Protein AF-J9Y4N3-F1 (afdb_monomer_lite)

Sequence (128 aa):
SGNLFHVAWQGNFEAWVQDPLHVRPIAHAIWDPHFGQPAIEAFTRGGALGPVNIAYSGVYQWWYTIGLRTNEDLYTGALFLLFLSAISLIAGWLHLQPKWKPSVSWFKNAESRLNHHLSGLFGVSSLA

InterPro domains:
  IPR001280 Photosystem I PsaA/PsaB [PF00223] (1-128)
  IPR036408 Photosystem I PsaA/PsaB superfamily [G3DSA:1.20.1130.10] (1-128)
  IPR036408 Photosystem I PsaA/PsaB superfamily [SSF81558] (1-128)

Radius of gyration: 21.14 Å; chains: 1; bounding box: 47×23×62 Å

Secondary structure (DSSP, 8-state):
-HHHHHHHHHS-HHHHHH-TTTSPPEEEE---TT--HHHHHHH--TT-SS-EEEP-SSHHHHHHHTT--SHHHHHHHHHHHHHHHHHHHHHHHHTTSTTTPPPHHHHH-HHHHHHIIIIIIIIIHHH-

Structure (mmCIF, N/CA/C/O backbone):
data_AF-J9Y4N3-F1
#
_entry.id   AF-J9Y4N3-F1
#
loop_
_atom_site.group_PDB
_atom_site.id
_atom_site.type_symbol
_atom_site.label_atom_id
_atom_site.label_alt_id
_atom_site.label_comp_id
_atom_site.label_asym_id
_atom_site.label_entity_id
_atom_site.label_seq_id
_atom_site.pdbx_PDB_ins_code
_atom_site.Cartn_x
_atom_site.Cartn_y
_atom_site.Cartn_z
_atom_site.occupancy
_atom_site.B_iso_or_equiv
_atom_site.auth_seq_id
_atom_site.auth_comp_id
_atom_site.auth_asym_id
_atom_site.auth_atom_id
_atom_site.pdbx_PDB_model_num
ATOM 1 N N . SER A 1 1 ? 2.562 -1.766 0.541 1.00 96.44 1 SER A N 1
ATOM 2 C CA . SER A 1 1 ? 2.774 -2.828 1.543 1.00 96.44 1 SER A CA 1
ATOM 3 C C . SER A 1 1 ? 2.564 -2.305 2.963 1.00 96.44 1 SER A C 1
ATOM 5 O O . SER A 1 1 ? 1.576 -2.692 3.566 1.00 96.44 1 SER A O 1
ATOM 7 N N . GLY A 1 2 ? 3.368 -1.351 3.459 1.00 98.25 2 GLY A N 1
ATOM 8 C CA . GLY A 1 2 ? 3.263 -0.849 4.845 1.00 98.25 2 GLY A CA 1
ATOM 9 C C . GLY A 1 2 ? 1.872 -0.372 5.292 1.00 98.25 2 GLY A C 1
ATOM 10 O O . GLY A 1 2 ? 1.406 -0.805 6.337 1.00 98.25 2 GLY A O 1
ATOM 11 N N . ASN A 1 3 ? 1.170 0.439 4.487 1.00 98.56 3 ASN A N 1
ATOM 12 C CA . ASN A 1 3 ? -0.188 0.897 4.833 1.00 98.56 3 ASN A CA 1
ATOM 13 C C . ASN A 1 3 ? -1.168 -0.269 5.046 1.00 98.56 3 ASN A C 1
ATOM 15 O O . ASN A 1 3 ? -1.882 -0.286 6.041 1.00 98.56 3 ASN A O 1
ATOM 19 N N . LEU A 1 4 ? -1.183 -1.240 4.124 1.00 98.69 4 LEU A N 1
ATOM 20 C CA . LEU A 1 4 ? -2.023 -2.438 4.236 1.00 98.69 4 LEU A CA 1
ATOM 21 C C . LEU A 1 4 ? -1.655 -3.238 5.489 1.00 98.69 4 LEU A C 1
ATOM 23 O O . LEU A 1 4 ? -2.533 -3.613 6.253 1.00 98.69 4 LEU A O 1
ATOM 27 N N . PHE A 1 5 ? -0.355 -3.445 5.722 1.00 98.69 5 PHE A N 1
ATOM 28 C CA . PHE A 1 5 ? 0.147 -4.208 6.863 1.00 98.69 5 PHE A CA 1
ATOM 29 C C . PHE A 1 5 ? -0.233 -3.576 8.206 1.00 98.69 5 PHE A C 1
ATOM 31 O O . PHE A 1 5 ? -0.761 -4.264 9.072 1.00 98.69 5 PHE A O 1
ATOM 38 N N . HIS A 1 6 ? -0.008 -2.271 8.383 1.00 98.56 6 HIS A N 1
ATOM 39 C CA . HIS A 1 6 ? -0.352 -1.588 9.631 1.00 98.56 6 HIS A CA 1
ATOM 40 C C . HIS A 1 6 ? -1.853 -1.613 9.910 1.00 98.56 6 HIS A C 1
ATOM 42 O O . HIS A 1 6 ? -2.247 -1.833 11.053 1.00 98.56 6 HIS A O 1
ATOM 48 N N . VAL A 1 7 ? -2.688 -1.455 8.881 1.00 98.31 7 VAL A N 1
ATOM 49 C CA . VAL A 1 7 ? -4.141 -1.542 9.049 1.00 98.31 7 VAL A CA 1
ATOM 50 C C . VAL A 1 7 ? -4.587 -2.976 9.348 1.00 98.31 7 VAL A C 1
ATOM 52 O O . VAL A 1 7 ? -5.393 -3.166 10.250 1.00 98.31 7 VAL A O 1
ATOM 55 N N . ALA A 1 8 ? -4.030 -3.982 8.669 1.00 98.31 8 ALA A N 1
ATOM 56 C CA . ALA A 1 8 ? -4.336 -5.389 8.935 1.00 98.31 8 ALA A CA 1
ATOM 57 C C . ALA A 1 8 ? -3.924 -5.829 10.350 1.00 98.31 8 ALA A C 1
ATOM 59 O O . ALA A 1 8 ? -4.596 -6.647 10.969 1.00 98.31 8 ALA A O 1
ATOM 60 N N . TRP A 1 9 ? -2.796 -5.314 10.849 1.00 98.00 9 TRP A N 1
ATOM 61 C CA . TRP A 1 9 ? -2.211 -5.733 12.123 1.00 98.00 9 TRP A CA 1
ATOM 62 C C . TRP A 1 9 ? -2.723 -4.932 13.328 1.00 98.00 9 TRP A C 1
ATOM 64 O O . TRP A 1 9 ? -2.948 -5.500 14.392 1.00 98.00 9 TRP A O 1
ATOM 74 N N . GLN A 1 10 ? -2.865 -3.614 13.182 1.00 97.44 10 GLN A N 1
ATOM 75 C CA . GLN A 1 10 ? -3.145 -2.680 14.283 1.00 97.44 10 GLN A CA 1
ATOM 76 C C . GLN A 1 10 ? -4.387 -1.816 14.037 1.00 97.44 10 GLN A C 1
ATOM 78 O O . GLN A 1 10 ? -4.771 -1.031 14.904 1.00 97.44 10 GLN A O 1
ATOM 83 N N . GLY A 1 11 ? -4.968 -1.894 12.840 1.00 96.81 11 GLY A N 1
ATOM 84 C CA . GLY A 1 11 ? -6.164 -1.156 12.474 1.00 96.81 11 GLY A CA 1
ATOM 85 C C . GLY A 1 11 ? -7.443 -1.828 12.962 1.00 96.81 11 GLY A C 1
ATOM 86 O O . GLY A 1 11 ? -7.437 -2.823 13.682 1.00 96.81 11 GLY A O 1
ATOM 87 N N . ASN A 1 12 ? -8.568 -1.263 12.541 1.00 97.62 12 ASN A N 1
ATOM 88 C CA . ASN A 1 12 ? -9.908 -1.753 12.850 1.00 97.62 12 ASN A CA 1
ATOM 89 C C . ASN A 1 12 ? -10.728 -1.970 11.570 1.00 97.62 12 ASN A C 1
ATOM 91 O O . ASN A 1 12 ? -11.926 -1.701 11.561 1.00 97.62 12 ASN A O 1
ATOM 95 N N . PHE A 1 13 ? -10.089 -2.423 10.483 1.00 98.19 13 PHE A N 1
ATOM 96 C CA . PHE A 1 13 ? -10.710 -2.505 9.155 1.00 98.19 13 PHE A CA 1
ATOM 97 C C . PHE A 1 13 ? -11.997 -3.329 9.144 1.00 98.19 13 PHE A C 1
ATOM 99 O O . PHE A 1 13 ? -13.014 -2.829 8.683 1.00 98.19 13 PHE A O 1
ATOM 106 N N . GLU A 1 14 ? -12.001 -4.528 9.723 1.00 98.12 14 GLU A N 1
ATOM 107 C CA . GLU A 1 14 ? -13.204 -5.373 9.770 1.00 98.12 14 GLU A CA 1
ATOM 108 C C . GLU A 1 14 ? -14.353 -4.725 10.551 1.00 98.12 14 GLU A C 1
ATOM 110 O O . GLU A 1 14 ? -15.495 -4.756 10.100 1.00 98.12 14 GLU A O 1
ATOM 115 N N . ALA A 1 15 ? -14.059 -4.069 11.680 1.00 97.19 15 ALA A N 1
ATOM 116 C CA . ALA A 1 15 ? -15.064 -3.319 12.433 1.00 97.19 15 ALA A CA 1
ATOM 117 C C . ALA A 1 15 ? -15.573 -2.104 11.639 1.00 97.19 15 ALA A C 1
ATOM 119 O O . ALA A 1 15 ? -16.770 -1.830 11.621 1.00 97.19 15 ALA A O 1
ATOM 120 N N . TRP A 1 16 ? -14.677 -1.401 10.941 1.00 97.88 16 TRP A N 1
ATOM 121 C CA . TRP A 1 16 ? -15.027 -0.278 10.076 1.00 97.88 16 TRP A CA 1
ATOM 122 C C . TRP A 1 16 ? -15.897 -0.709 8.892 1.00 97.88 16 TRP A C 1
ATOM 124 O O . TRP A 1 16 ? -16.830 -0.002 8.540 1.00 97.88 16 TRP A O 1
ATOM 134 N N . VAL A 1 17 ? -15.646 -1.883 8.308 1.00 98.25 17 VAL A N 1
ATOM 135 C CA . VAL A 1 17 ? -16.461 -2.448 7.221 1.00 98.25 17 VAL A CA 1
ATOM 136 C C . VAL A 1 17 ? -17.909 -2.686 7.665 1.00 98.25 17 VAL A C 1
ATOM 138 O O . VAL A 1 17 ? -18.815 -2.519 6.851 1.00 98.25 17 VAL A O 1
ATOM 141 N N . GLN A 1 18 ? -18.144 -3.041 8.934 1.00 98.06 18 GLN A N 1
ATOM 142 C CA . GLN A 1 18 ? -19.498 -3.246 9.466 1.00 98.06 18 GLN A CA 1
ATOM 143 C C . GLN A 1 18 ? -20.264 -1.934 9.694 1.00 98.06 18 GLN A C 1
ATOM 145 O O . GLN A 1 18 ? -21.481 -1.907 9.524 1.00 98.06 18 GLN A O 1
ATOM 150 N N . ASP A 1 19 ? -19.577 -0.850 10.066 1.00 97.75 19 ASP A N 1
ATOM 151 C CA . ASP A 1 19 ? -20.195 0.461 10.299 1.00 97.75 19 ASP A CA 1
ATOM 152 C C . ASP A 1 19 ? -19.273 1.620 9.861 1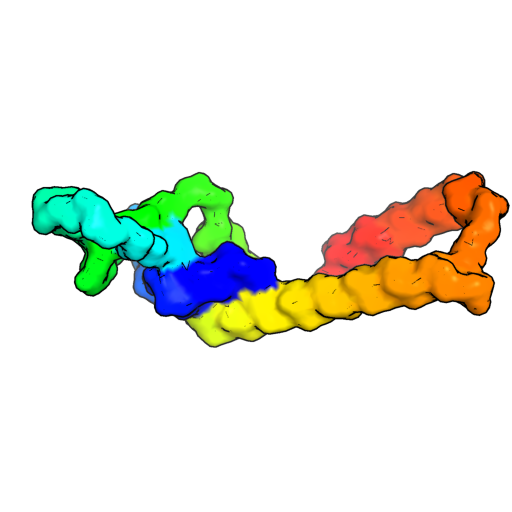.00 97.75 19 ASP A C 1
ATOM 154 O O . ASP A 1 19 ? -18.676 2.321 10.691 1.00 97.75 19 ASP A O 1
ATOM 158 N N . PRO A 1 20 ? -19.146 1.851 8.539 1.00 97.25 20 PRO A N 1
ATOM 159 C CA . PRO A 1 20 ? -18.169 2.788 7.984 1.00 97.25 20 PRO A CA 1
ATOM 160 C C . PRO A 1 20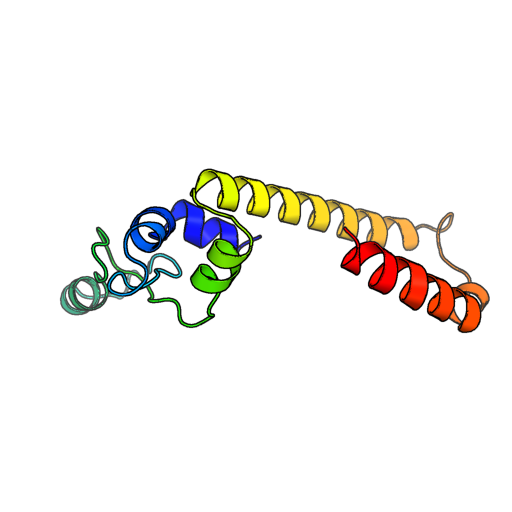 ? -18.511 4.261 8.239 1.00 97.25 20 PRO A C 1
ATOM 162 O O . PRO A 1 20 ? -17.677 5.135 7.986 1.00 97.25 20 PRO A O 1
ATOM 165 N N . LEU A 1 21 ? -19.729 4.552 8.711 1.00 97.62 21 LEU A N 1
ATOM 166 C CA . LEU A 1 21 ? -20.198 5.911 8.984 1.00 97.62 21 LEU A CA 1
ATOM 167 C C . LEU A 1 21 ? -19.857 6.380 10.402 1.00 97.62 21 LEU A C 1
ATOM 169 O O . LEU A 1 21 ? -19.642 7.577 10.599 1.00 97.62 21 LEU A O 1
ATOM 173 N N . HIS A 1 22 ? -19.779 5.469 11.375 1.00 96.25 22 HIS A N 1
ATOM 174 C CA . HIS A 1 22 ? -19.549 5.837 12.777 1.00 96.25 22 HIS A CA 1
ATOM 175 C C . HIS A 1 22 ? -18.209 5.340 13.324 1.00 96.25 22 HIS A C 1
ATOM 177 O O . HIS A 1 22 ? -17.622 5.992 14.196 1.00 96.25 22 HIS A O 1
ATOM 183 N N . VAL A 1 23 ? -17.676 4.229 12.806 1.00 96.69 23 VAL A N 1
ATOM 184 C CA . VAL A 1 23 ? -16.349 3.748 13.198 1.00 96.69 23 VAL A CA 1
ATOM 185 C C . VAL A 1 23 ? -15.290 4.636 12.556 1.00 96.69 23 VAL A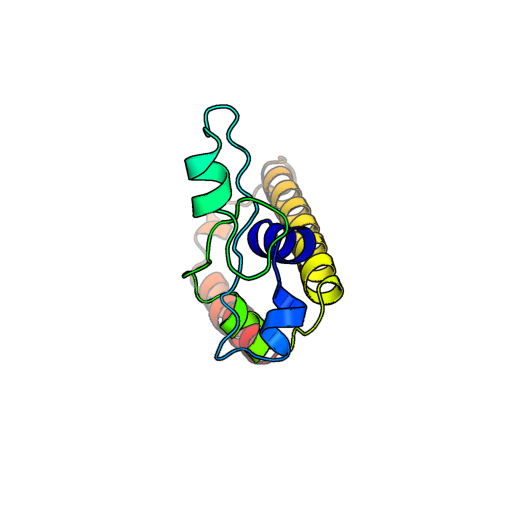 C 1
ATOM 187 O O . VAL A 1 23 ? -15.265 4.855 11.346 1.00 96.69 23 VAL A O 1
ATOM 190 N N . ARG A 1 24 ? -14.373 5.164 13.371 1.00 96.06 24 ARG A N 1
ATOM 191 C CA . ARG A 1 24 ? -13.241 5.948 12.863 1.00 96.06 24 ARG A CA 1
ATOM 192 C C . ARG A 1 24 ? -12.104 5.007 12.451 1.00 96.06 24 ARG A C 1
ATOM 194 O O . ARG A 1 24 ? -11.717 4.173 13.271 1.00 96.06 24 ARG A O 1
ATOM 201 N N . PRO A 1 25 ? -11.551 5.143 11.235 1.00 97.31 25 PRO A N 1
ATOM 202 C CA . PRO A 1 25 ? -10.505 4.251 10.749 1.00 97.31 25 PRO A CA 1
ATOM 203 C C . PRO A 1 25 ? -9.191 4.484 11.502 1.00 97.31 25 PRO A C 1
ATOM 205 O O . PRO A 1 25 ? -8.765 5.627 11.682 1.00 97.31 25 PRO A O 1
ATOM 208 N N . ILE A 1 26 ? -8.531 3.409 11.923 1.00 98.00 26 ILE A N 1
ATOM 209 C CA . ILE A 1 26 ? -7.234 3.460 12.612 1.00 98.00 26 ILE A CA 1
ATOM 210 C C . ILE A 1 26 ? -6.088 3.313 11.603 1.00 98.00 26 ILE A C 1
ATOM 212 O O . ILE A 1 26 ? -6.083 2.406 10.774 1.00 98.00 26 ILE A O 1
ATOM 216 N N . ALA A 1 27 ? -5.092 4.195 11.676 1.00 97.50 27 ALA A N 1
ATOM 217 C CA . ALA A 1 27 ? -3.898 4.129 10.838 1.00 97.50 27 ALA A CA 1
ATOM 218 C C . ALA A 1 27 ? -2.913 3.062 11.342 1.00 97.50 27 ALA A C 1
ATOM 220 O O . ALA A 1 27 ? -2.603 2.115 10.627 1.00 97.50 27 ALA A O 1
ATOM 221 N N . HIS A 1 28 ? -2.413 3.242 12.565 1.00 97.62 28 HIS A N 1
ATOM 222 C CA . HIS A 1 28 ? -1.480 2.349 13.251 1.00 97.62 28 HIS A CA 1
ATOM 223 C C . HIS A 1 28 ? -1.444 2.690 14.749 1.00 97.62 28 HIS A C 1
ATOM 225 O O . HIS A 1 28 ? -1.925 3.753 15.168 1.00 97.62 28 HIS A O 1
ATOM 231 N N . ALA A 1 29 ? -0.845 1.808 15.549 1.00 97.38 29 ALA A N 1
ATOM 232 C CA . ALA A 1 29 ? -0.621 2.055 16.969 1.00 97.38 29 ALA A CA 1
ATOM 233 C C . ALA A 1 29 ? 0.455 3.129 17.192 1.00 97.38 29 ALA A C 1
ATOM 235 O O . ALA A 1 29 ? 1.388 3.274 16.395 1.00 97.38 29 ALA A O 1
ATOM 236 N N . ILE A 1 30 ? 0.334 3.871 18.288 1.00 97.69 30 ILE A N 1
ATOM 237 C CA . ILE A 1 30 ? 1.363 4.790 18.772 1.00 97.69 30 ILE A CA 1
ATOM 238 C C . ILE A 1 30 ? 2.173 4.052 19.835 1.00 97.69 30 ILE A C 1
ATOM 240 O O . ILE A 1 30 ? 1.618 3.528 20.798 1.00 97.69 30 ILE A O 1
ATOM 244 N N . TRP A 1 31 ? 3.492 4.040 19.666 1.00 96.88 31 TRP A N 1
ATOM 245 C CA . TRP A 1 31 ? 4.428 3.559 20.674 1.00 96.88 31 TRP A CA 1
ATOM 246 C C . TRP A 1 31 ? 5.439 4.666 20.968 1.00 96.88 31 TRP A C 1
ATOM 248 O O . TRP A 1 31 ? 6.405 4.839 20.226 1.00 96.88 31 TRP A O 1
ATOM 258 N N . ASP A 1 32 ? 5.188 5.436 22.027 1.00 97.50 32 ASP A N 1
ATOM 259 C CA . ASP A 1 32 ? 6.062 6.525 22.468 1.00 97.50 32 ASP A CA 1
ATOM 260 C C . ASP A 1 32 ? 6.330 6.402 23.979 1.00 97.50 32 ASP A C 1
ATOM 262 O O . ASP A 1 32 ? 5.408 6.588 24.777 1.00 97.50 32 ASP A O 1
ATOM 266 N N . PRO A 1 33 ? 7.571 6.089 24.400 1.00 96.44 33 PRO A N 1
ATOM 267 C CA . PRO A 1 33 ? 7.907 5.913 25.813 1.00 96.44 33 PRO A CA 1
ATOM 268 C C . PRO A 1 33 ? 7.818 7.209 26.633 1.00 96.44 33 PRO A C 1
ATOM 270 O O . PRO A 1 33 ? 7.869 7.150 27.858 1.00 96.44 33 PRO A O 1
ATOM 273 N N . HIS A 1 34 ? 7.692 8.372 25.991 1.00 97.81 34 HIS A N 1
ATOM 274 C CA . HIS A 1 34 ? 7.561 9.657 26.678 1.00 97.81 34 HIS A CA 1
ATOM 275 C C . HIS A 1 34 ? 6.107 10.024 26.992 1.00 97.81 34 HIS A C 1
ATOM 277 O O . HIS A 1 34 ? 5.858 11.037 27.650 1.00 97.81 34 HIS A O 1
ATOM 283 N N . PHE A 1 35 ? 5.130 9.237 26.527 1.00 97.25 35 PHE A N 1
ATOM 284 C CA . PHE A 1 35 ? 3.728 9.490 26.834 1.00 97.25 35 PHE A CA 1
ATOM 285 C C . PHE A 1 35 ? 3.460 9.290 28.327 1.00 97.25 35 PHE A C 1
ATOM 287 O O . PHE A 1 35 ? 3.559 8.188 28.862 1.00 97.25 35 PHE A O 1
ATOM 294 N N . GLY A 1 36 ? 3.050 10.370 28.993 1.00 96.69 36 GLY A N 1
ATOM 295 C CA . GLY A 1 36 ? 2.410 10.270 30.298 1.00 96.69 36 GLY A CA 1
ATOM 296 C C . GLY A 1 36 ? 1.018 9.643 30.187 1.00 96.69 36 GLY A C 1
ATOM 297 O O . GLY A 1 36 ? 0.394 9.663 29.123 1.00 96.69 36 GLY A O 1
ATOM 298 N N . GLN A 1 37 ? 0.492 9.158 31.311 1.00 96.00 37 GLN A N 1
ATOM 299 C CA . GLN A 1 37 ? -0.837 8.540 31.388 1.00 96.00 37 GLN A CA 1
ATOM 300 C C . GLN A 1 37 ? -1.963 9.365 30.719 1.00 96.00 37 GLN A C 1
ATOM 302 O O . GLN A 1 37 ? -2.730 8.782 29.950 1.00 96.00 37 GLN A O 1
ATOM 307 N N . PRO A 1 38 ? -2.035 10.708 30.872 1.00 96.44 38 PRO A N 1
ATOM 308 C CA . PRO A 1 38 ? -3.067 11.500 30.198 1.00 96.44 38 PRO A CA 1
ATOM 309 C C . PRO A 1 38 ? -2.982 11.445 28.668 1.00 96.44 38 PRO A C 1
ATOM 311 O O . PRO A 1 38 ? -4.004 11.491 27.989 1.00 96.44 38 PRO A O 1
ATOM 314 N N . ALA A 1 39 ? -1.773 11.339 28.106 1.00 95.69 39 ALA A N 1
ATOM 315 C CA . ALA A 1 39 ? -1.588 11.199 26.665 1.00 95.69 39 ALA A CA 1
ATOM 316 C C . ALA A 1 39 ? -2.013 9.801 26.196 1.00 95.69 39 ALA A C 1
ATOM 318 O O . ALA A 1 39 ? -2.703 9.683 25.187 1.00 95.69 39 ALA A O 1
ATOM 319 N N . ILE A 1 40 ? -1.674 8.752 26.953 1.00 95.25 40 ILE A N 1
ATOM 320 C CA . ILE A 1 40 ? -2.114 7.379 26.662 1.00 95.25 40 ILE A CA 1
ATOM 321 C C . ILE A 1 40 ? -3.642 7.321 26.578 1.00 95.25 40 ILE A C 1
ATOM 323 O O . ILE A 1 40 ? -4.188 6.847 25.583 1.00 95.25 40 ILE A O 1
ATOM 327 N N . GLU A 1 41 ? -4.337 7.871 27.571 1.00 94.06 41 GLU A N 1
ATOM 328 C CA . GLU A 1 41 ? -5.802 7.933 27.596 1.00 94.06 41 GLU A CA 1
ATOM 329 C C . GLU A 1 41 ? -6.351 8.791 26.453 1.00 94.06 41 GLU A C 1
ATOM 331 O O . GLU A 1 41 ? -7.262 8.375 25.738 1.00 94.06 41 GLU A O 1
ATOM 336 N N . ALA A 1 42 ? -5.749 9.958 26.208 1.00 94.06 42 ALA A N 1
ATOM 337 C CA . ALA A 1 42 ? -6.182 10.851 25.145 1.00 94.06 42 ALA A CA 1
ATOM 338 C C . ALA A 1 42 ? -6.019 10.248 23.747 1.00 94.06 42 ALA A C 1
ATOM 340 O O . ALA A 1 42 ? -6.793 10.622 22.871 1.00 94.06 42 ALA A O 1
ATOM 341 N N . PHE A 1 43 ? -5.051 9.364 23.502 1.00 96.06 43 PHE A N 1
ATOM 342 C CA . PHE A 1 43 ? -4.833 8.725 22.198 1.00 96.06 43 PHE A CA 1
ATOM 343 C C . PHE A 1 43 ? -5.437 7.318 22.089 1.00 96.06 43 PHE A C 1
ATOM 345 O O . PHE A 1 43 ? -5.515 6.776 20.986 1.00 96.06 43 PHE A O 1
ATOM 352 N N . THR A 1 44 ? -5.925 6.739 23.187 1.00 93.69 44 THR A N 1
ATOM 353 C CA . THR A 1 44 ? -6.683 5.480 23.167 1.00 93.69 44 THR A CA 1
ATOM 354 C C . THR A 1 44 ? -8.120 5.770 22.732 1.00 93.69 44 THR A C 1
ATOM 356 O O . THR A 1 44 ? -9.004 6.051 23.538 1.00 93.69 44 THR A O 1
ATOM 359 N N . ARG A 1 45 ? -8.347 5.793 21.414 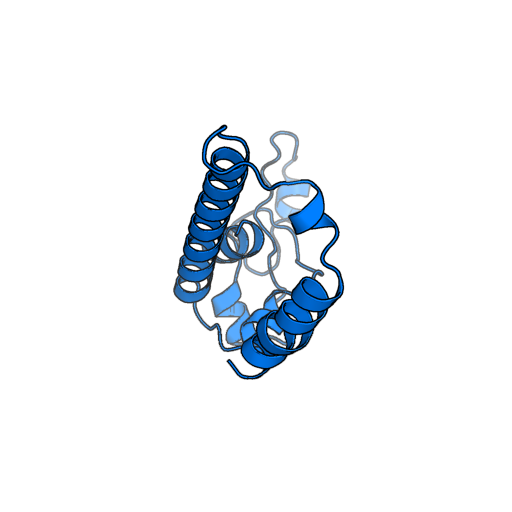1.00 82.38 45 ARG A N 1
ATOM 360 C CA . ARG A 1 45 ? -9.627 6.169 20.783 1.00 82.38 45 ARG A CA 1
ATOM 361 C C . ARG A 1 45 ? -10.127 5.085 19.830 1.00 82.38 45 ARG A C 1
ATOM 363 O O . ARG A 1 45 ? -9.396 4.175 19.462 1.00 82.38 45 ARG A O 1
ATOM 370 N N . GLY A 1 46 ? -11.381 5.213 19.387 1.00 71.94 46 GLY A N 1
ATOM 371 C CA . GLY A 1 46 ? -11.931 4.375 18.311 1.00 71.94 46 GLY A CA 1
ATOM 372 C C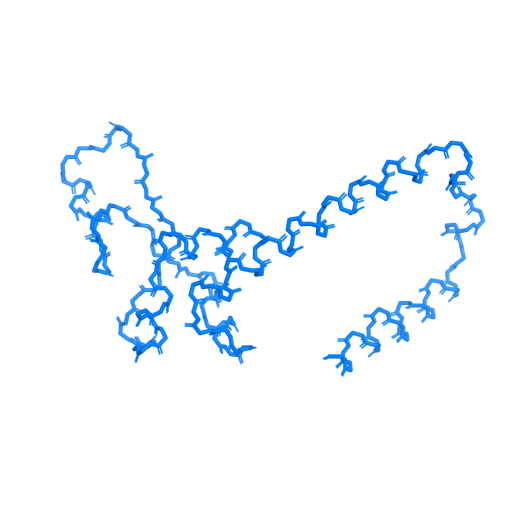 . GLY A 1 46 ? -12.147 2.909 18.695 1.00 71.94 46 GLY A C 1
ATOM 373 O O . GLY A 1 46 ? -12.098 2.050 17.822 1.00 71.94 46 GLY A O 1
ATOM 374 N N . GLY A 1 47 ? -12.352 2.628 19.988 1.00 76.31 47 GLY A N 1
ATOM 375 C CA . GLY A 1 47 ? -12.516 1.266 20.511 1.00 76.31 47 GLY A CA 1
ATOM 376 C C . GLY A 1 47 ? -11.214 0.463 20.606 1.00 76.31 47 GLY A C 1
ATOM 377 O O . GLY A 1 47 ? -11.267 -0.736 20.859 1.00 76.31 47 GLY A O 1
ATOM 378 N N . ALA A 1 48 ? -10.054 1.098 20.399 1.00 87.56 48 ALA A N 1
ATOM 379 C CA . ALA A 1 48 ? -8.753 0.451 20.518 1.00 87.56 48 ALA A CA 1
ATOM 380 C C . ALA A 1 48 ? -8.374 0.171 21.983 1.00 87.56 48 ALA A C 1
ATOM 382 O O . ALA A 1 48 ? -8.751 0.912 22.889 1.00 87.56 48 ALA A O 1
ATOM 383 N N . LEU A 1 49 ? -7.561 -0.868 22.197 1.00 86.50 49 LEU A N 1
ATOM 384 C CA . LEU A 1 49 ? -7.024 -1.248 23.513 1.00 86.50 49 LEU A CA 1
ATOM 385 C C . LEU A 1 49 ? -5.824 -0.391 23.960 1.00 86.50 49 LEU A C 1
ATOM 387 O O . LEU A 1 49 ? -5.308 -0.584 25.057 1.00 86.50 49 LEU A O 1
ATOM 391 N N . GLY A 1 50 ? -5.360 0.535 23.119 1.00 93.38 50 GLY A N 1
ATOM 392 C CA . GLY A 1 50 ? -4.238 1.419 23.422 1.00 93.38 50 GLY A CA 1
ATOM 393 C C . GLY A 1 50 ? -4.134 2.607 22.461 1.00 93.38 50 GLY A C 1
ATOM 394 O O . GLY A 1 50 ? -5.012 2.790 21.610 1.00 93.38 50 GLY A O 1
ATOM 395 N N . PRO A 1 51 ? -3.067 3.418 22.585 1.00 97.12 51 PRO A N 1
ATOM 396 C CA . PRO A 1 51 ? -2.882 4.631 21.797 1.00 97.12 51 PRO A CA 1
ATOM 397 C C . PRO A 1 51 ? -2.809 4.356 20.293 1.00 97.12 51 PRO A C 1
ATOM 399 O O . PRO A 1 51 ? -2.016 3.531 19.839 1.00 97.12 51 PRO A O 1
ATOM 402 N N . VAL A 1 52 ? -3.606 5.077 19.503 1.00 97.44 52 VAL A N 1
ATOM 403 C CA . VAL A 1 52 ? -3.684 4.914 18.044 1.00 97.44 52 VAL A CA 1
ATOM 404 C C . VAL A 1 52 ? -3.819 6.253 17.323 1.00 97.44 52 VAL A C 1
ATOM 406 O O . VAL A 1 52 ? -4.325 7.234 17.869 1.00 97.44 52 VAL A O 1
ATOM 409 N N . ASN A 1 53 ? -3.417 6.275 16.052 1.00 96.62 53 ASN A N 1
ATOM 410 C CA . ASN A 1 53 ? -3.704 7.382 15.141 1.00 96.62 53 ASN A CA 1
ATOM 411 C C . ASN A 1 53 ? -4.977 7.116 14.330 1.00 96.62 53 ASN A C 1
ATOM 413 O O . ASN A 1 53 ? -5.158 6.022 13.799 1.00 96.62 53 ASN A O 1
ATOM 417 N N . ILE A 1 54 ? -5.823 8.136 14.161 1.00 96.50 54 ILE A N 1
ATOM 418 C CA . ILE A 1 54 ? -6.958 8.085 13.226 1.00 96.50 54 ILE A CA 1
ATOM 419 C C . ILE A 1 54 ? -6.454 8.360 11.807 1.00 96.50 54 ILE A C 1
ATOM 421 O O . ILE A 1 54 ? -5.712 9.315 11.577 1.00 96.50 54 ILE A O 1
ATOM 425 N N . ALA A 1 55 ? -6.856 7.523 10.854 1.00 96.81 55 ALA A N 1
ATOM 426 C CA . ALA A 1 55 ? -6.481 7.652 9.456 1.00 96.81 55 ALA A CA 1
ATOM 427 C C . ALA A 1 55 ? -7.354 8.690 8.732 1.00 96.81 55 ALA A C 1
ATOM 429 O O . ALA A 1 55 ? -8.579 8.625 8.771 1.00 96.81 55 ALA A O 1
ATOM 430 N N . TYR A 1 56 ? -6.712 9.593 7.990 1.00 97.38 56 TYR A N 1
ATOM 431 C CA . TYR A 1 56 ? -7.383 10.570 7.115 1.00 97.38 56 TYR A CA 1
ATOM 432 C C . TYR A 1 56 ? -6.959 10.449 5.644 1.00 97.38 56 TYR A C 1
ATOM 434 O O . TYR A 1 56 ? -7.283 11.300 4.826 1.00 97.38 56 TYR A O 1
ATOM 442 N N . SER A 1 57 ? -6.232 9.388 5.288 1.00 98.06 57 SER A N 1
ATOM 443 C CA . SER A 1 57 ? -5.719 9.157 3.931 1.00 98.06 57 SER A CA 1
ATOM 444 C C . SER A 1 57 ? -6.762 8.624 2.941 1.00 98.06 57 SER A C 1
ATOM 446 O O . SER A 1 57 ? -6.477 8.552 1.751 1.00 98.06 57 SER A O 1
ATOM 448 N N . GLY A 1 58 ? -7.942 8.204 3.411 1.00 98.38 58 GLY A N 1
ATOM 449 C CA . GLY A 1 58 ? -8.997 7.633 2.563 1.00 98.38 58 GLY A CA 1
ATOM 450 C C . GLY A 1 58 ? -8.793 6.161 2.171 1.00 98.38 58 GLY A C 1
ATOM 451 O O . GLY A 1 58 ? -9.572 5.614 1.391 1.00 98.38 58 GLY A O 1
ATOM 452 N N . VAL A 1 59 ? -7.750 5.497 2.687 1.00 98.44 59 VAL A N 1
ATOM 453 C CA . VAL A 1 59 ? -7.396 4.130 2.260 1.00 98.44 59 VAL A CA 1
ATOM 454 C C . VAL A 1 59 ? -8.441 3.081 2.646 1.00 98.44 59 VAL A C 1
ATOM 456 O O . VAL A 1 59 ? -8.658 2.155 1.876 1.00 98.44 59 VAL A O 1
ATOM 459 N N . TYR A 1 60 ? -9.144 3.253 3.771 1.00 98.62 60 TYR A N 1
ATOM 460 C CA . TYR A 1 60 ? -10.234 2.355 4.174 1.00 98.62 60 TYR A CA 1
ATOM 461 C C . TYR A 1 60 ? -11.374 2.381 3.149 1.00 98.62 60 TYR A C 1
ATOM 463 O O . TYR A 1 60 ? -11.813 1.336 2.677 1.00 98.62 60 TYR A O 1
ATOM 471 N N . GLN A 1 61 ? -11.798 3.582 2.750 1.00 98.69 61 GLN A N 1
ATOM 472 C CA . GLN A 1 61 ? -12.850 3.798 1.761 1.00 98.69 61 GLN A CA 1
ATOM 473 C C . GLN A 1 61 ? -12.457 3.211 0.407 1.00 98.69 61 GLN A C 1
ATOM 475 O O . GLN A 1 61 ? -13.257 2.520 -0.223 1.00 98.69 61 GLN A O 1
ATOM 480 N N . TRP A 1 62 ? -11.220 3.451 -0.030 1.00 98.75 62 TRP A N 1
ATOM 481 C CA . TRP A 1 62 ? -10.723 2.909 -1.289 1.00 98.75 62 TRP A CA 1
ATOM 482 C C . TRP A 1 62 ? -10.695 1.376 -1.286 1.00 98.75 62 TRP A C 1
ATOM 484 O O . TRP A 1 62 ? -11.304 0.761 -2.159 1.00 98.75 62 TRP A O 1
ATOM 494 N N . TRP A 1 63 ? -10.056 0.756 -0.291 1.00 98.75 63 TRP A N 1
ATOM 495 C CA . TRP A 1 63 ? -9.941 -0.702 -0.168 1.00 98.75 63 TRP A CA 1
ATOM 496 C C . TRP A 1 63 ? -11.292 -1.398 -0.052 1.00 98.75 63 TRP A C 1
ATOM 498 O O . TRP A 1 63 ? -11.520 -2.427 -0.687 1.00 98.75 63 TRP A O 1
ATOM 508 N N . TYR A 1 64 ? -12.216 -0.797 0.691 1.00 98.62 64 TYR A N 1
ATOM 509 C CA . TYR A 1 64 ? -13.589 -1.267 0.757 1.00 98.62 64 TYR A CA 1
ATOM 510 C C . TYR A 1 64 ? -14.292 -1.203 -0.603 1.00 98.62 64 TYR A C 1
ATOM 512 O O . TYR A 1 64 ? -14.952 -2.162 -1.008 1.00 98.62 64 TYR A O 1
ATOM 520 N N . THR A 1 65 ? -14.120 -0.110 -1.345 1.00 98.75 65 THR A N 1
ATOM 521 C CA . THR A 1 65 ? -14.762 0.073 -2.655 1.00 98.75 65 THR A CA 1
ATOM 522 C C . THR A 1 65 ? -14.274 -0.955 -3.677 1.00 98.75 65 THR A C 1
ATOM 524 O O . THR A 1 65 ? -15.078 -1.475 -4.444 1.00 98.75 65 THR A O 1
ATOM 527 N N . ILE A 1 66 ? -12.984 -1.306 -3.651 1.00 98.50 66 ILE A N 1
ATOM 528 C CA . ILE A 1 66 ? -12.394 -2.318 -4.548 1.00 98.50 66 ILE A CA 1
ATOM 529 C C . ILE A 1 66 ? -12.580 -3.766 -4.061 1.00 98.50 66 ILE A C 1
ATOM 531 O O . ILE A 1 66 ? -12.054 -4.686 -4.678 1.00 98.50 66 ILE A O 1
ATOM 535 N N . GLY A 1 67 ? -13.324 -3.981 -2.970 1.00 98.50 67 GLY A N 1
ATOM 536 C CA . GLY A 1 67 ? -13.799 -5.308 -2.564 1.00 98.50 67 GLY A CA 1
ATOM 537 C C . GLY A 1 67 ? -13.101 -5.965 -1.370 1.00 98.50 67 GLY A C 1
ATOM 538 O O . GLY A 1 67 ? -13.520 -7.051 -0.988 1.00 98.50 67 GLY A O 1
ATOM 539 N N . LEU A 1 68 ? -12.114 -5.332 -0.725 1.00 98.69 68 LEU A N 1
ATOM 540 C CA . LEU A 1 68 ? -11.460 -5.911 0.461 1.00 98.69 68 LEU A CA 1
ATOM 541 C C . LEU A 1 68 ? -12.401 -5.841 1.673 1.00 98.69 68 LEU A C 1
ATOM 543 O O . LEU A 1 68 ? -13.089 -4.832 1.872 1.00 98.69 68 LEU A O 1
ATOM 547 N N . ARG A 1 69 ? -12.471 -6.906 2.474 1.00 98.50 69 ARG A N 1
ATOM 548 C CA . ARG A 1 69 ? -13.398 -7.010 3.618 1.00 98.50 69 ARG A CA 1
ATOM 549 C C . ARG A 1 69 ? -12.731 -7.464 4.906 1.00 98.50 69 ARG A C 1
ATOM 551 O O . ARG A 1 69 ? -13.215 -7.099 5.973 1.00 98.50 69 ARG A O 1
ATOM 558 N N . THR A 1 70 ? -11.646 -8.222 4.810 1.00 98.69 70 THR A N 1
ATOM 559 C CA . THR A 1 70 ? -10.983 -8.844 5.958 1.00 98.69 70 THR A CA 1
ATOM 560 C C . THR A 1 70 ? -9.562 -8.328 6.146 1.00 98.69 70 THR A C 1
ATOM 562 O O . THR A 1 70 ? -8.937 -7.795 5.226 1.00 98.69 70 THR A O 1
ATOM 565 N N . ASN A 1 71 ? -9.018 -8.515 7.346 1.00 98.50 71 ASN A N 1
ATOM 566 C CA . ASN A 1 71 ? -7.601 -8.274 7.602 1.00 98.50 71 ASN A CA 1
ATOM 567 C C . ASN A 1 71 ? -6.715 -9.249 6.809 1.00 98.50 71 ASN A C 1
ATOM 569 O O . ASN A 1 71 ? -5.598 -8.885 6.440 1.00 98.50 71 ASN A O 1
ATOM 573 N N . GLU A 1 72 ? -7.209 -10.453 6.498 1.00 98.69 72 GLU A N 1
ATOM 574 C CA . GLU A 1 72 ? -6.514 -11.423 5.643 1.00 98.69 72 GLU A CA 1
ATOM 575 C C . GLU A 1 72 ? -6.335 -10.899 4.210 1.00 98.69 72 GLU A C 1
ATOM 577 O O . GLU A 1 72 ? -5.237 -11.006 3.655 1.00 98.69 72 GLU A O 1
ATOM 582 N N . ASP A 1 73 ? -7.356 -10.246 3.642 1.00 98.69 73 ASP A N 1
ATOM 583 C CA . ASP A 1 73 ? -7.266 -9.596 2.327 1.00 98.69 73 ASP A CA 1
ATOM 584 C C . ASP A 1 73 ? -6.144 -8.545 2.309 1.00 98.69 73 ASP A C 1
ATOM 586 O O . ASP A 1 73 ? -5.293 -8.510 1.412 1.00 98.69 73 ASP A O 1
ATOM 590 N N . LEU A 1 74 ? -6.116 -7.691 3.339 1.00 98.75 74 LEU A N 1
ATOM 591 C CA . LEU A 1 74 ? -5.106 -6.645 3.489 1.00 98.75 74 LEU A CA 1
ATOM 592 C C . LEU A 1 74 ? -3.705 -7.238 3.681 1.00 98.75 74 LEU A C 1
ATOM 594 O O . LEU A 1 74 ? -2.743 -6.762 3.072 1.00 98.75 74 LEU A O 1
ATOM 598 N N . TYR A 1 75 ? -3.580 -8.279 4.504 1.00 98.50 75 TYR A N 1
ATOM 599 C CA . TYR A 1 75 ? -2.311 -8.942 4.786 1.00 98.50 75 TYR A CA 1
ATOM 600 C C . TYR A 1 75 ? -1.738 -9.620 3.536 1.00 98.50 75 TYR A C 1
ATOM 602 O O . TYR A 1 75 ? -0.568 -9.416 3.195 1.00 98.50 75 TYR A O 1
ATOM 610 N N . THR A 1 76 ? -2.576 -10.336 2.786 1.00 98.62 76 THR A N 1
ATOM 611 C CA . THR A 1 76 ? -2.209 -10.945 1.502 1.00 98.62 76 THR A CA 1
ATOM 612 C C . THR A 1 76 ? -1.751 -9.882 0.503 1.00 98.62 76 THR A C 1
ATOM 614 O O . THR A 1 76 ? -0.681 -10.013 -0.100 1.00 98.62 76 THR A O 1
ATOM 617 N N . GLY A 1 77 ? -2.485 -8.769 0.387 1.00 98.50 77 GLY A N 1
ATOM 618 C CA . GLY A 1 77 ? -2.080 -7.633 -0.443 1.00 98.50 77 GLY A CA 1
ATOM 619 C C . GLY A 1 77 ? -0.752 -7.001 0.002 1.00 98.50 77 GLY A C 1
ATOM 620 O O . GLY A 1 77 ? 0.075 -6.611 -0.829 1.00 98.50 77 GLY A O 1
ATOM 621 N N . ALA A 1 78 ? -0.496 -6.926 1.312 1.00 98.75 78 ALA A N 1
ATOM 622 C CA . ALA A 1 78 ? 0.760 -6.412 1.848 1.00 98.75 78 ALA A CA 1
ATOM 623 C C . ALA A 1 78 ? 1.958 -7.287 1.450 1.00 98.75 78 ALA A C 1
ATOM 625 O O . ALA A 1 78 ? 2.983 -6.738 1.024 1.00 98.75 78 ALA A O 1
ATOM 626 N N . LEU A 1 79 ? 1.819 -8.615 1.542 1.00 98.69 79 LEU A N 1
ATOM 627 C CA . LEU A 1 79 ? 2.840 -9.581 1.128 1.00 98.69 79 LEU A CA 1
ATOM 628 C C . LEU A 1 79 ? 3.058 -9.576 -0.386 1.00 98.69 79 LEU A C 1
ATOM 630 O O . LEU A 1 79 ? 4.204 -9.551 -0.834 1.00 98.69 79 LEU A O 1
ATOM 634 N N . PHE A 1 80 ? 1.985 -9.513 -1.177 1.00 98.69 80 PHE A N 1
ATOM 635 C CA . PHE A 1 80 ? 2.077 -9.407 -2.632 1.00 98.69 80 PHE A CA 1
ATOM 636 C C . PHE A 1 80 ? 2.897 -8.182 -3.062 1.00 98.69 80 PHE A C 1
ATOM 638 O O . PHE A 1 80 ? 3.834 -8.295 -3.852 1.00 98.69 80 PHE A O 1
ATOM 645 N N . LEU A 1 81 ? 2.617 -7.010 -2.480 1.00 98.75 81 LEU A N 1
ATOM 646 C CA . LEU A 1 81 ? 3.377 -5.792 -2.775 1.00 98.75 81 LEU A CA 1
ATOM 647 C C . LEU A 1 81 ? 4.830 -5.857 -2.276 1.00 98.75 81 LEU A C 1
ATOM 649 O O . LEU A 1 81 ? 5.709 -5.263 -2.898 1.00 98.75 81 LEU A O 1
ATOM 653 N N . LEU A 1 82 ? 5.100 -6.558 -1.169 1.00 98.62 82 LEU A N 1
ATOM 654 C CA . LEU A 1 82 ? 6.468 -6.783 -0.693 1.00 98.62 82 LEU A CA 1
ATOM 655 C C . LEU A 1 82 ? 7.252 -7.652 -1.687 1.00 98.62 82 LEU A C 1
ATOM 657 O O . LEU A 1 82 ? 8.381 -7.318 -2.047 1.00 98.62 82 LEU A O 1
ATOM 661 N N . PHE A 1 83 ? 6.629 -8.717 -2.186 1.00 98.56 83 PHE A N 1
ATOM 662 C CA . PHE A 1 83 ? 7.210 -9.583 -3.205 1.00 98.56 83 PHE A CA 1
ATOM 663 C C . PHE A 1 83 ? 7.462 -8.836 -4.525 1.00 98.56 83 PHE A C 1
ATOM 665 O O . PHE A 1 83 ? 8.567 -8.902 -5.065 1.00 98.56 83 PHE A O 1
ATOM 672 N N . LEU A 1 84 ? 6.500 -8.039 -5.006 1.00 98.69 84 LEU A N 1
ATOM 673 C CA . LEU A 1 84 ? 6.688 -7.183 -6.186 1.00 98.69 84 LEU A CA 1
ATOM 674 C C . LEU A 1 84 ? 7.822 -6.161 -6.008 1.00 98.69 84 LEU A C 1
ATOM 676 O O . LEU A 1 84 ? 8.571 -5.897 -6.954 1.00 98.69 84 LEU A O 1
ATOM 680 N N . SER A 1 85 ? 7.984 -5.608 -4.802 1.00 98.62 85 SER A N 1
ATOM 681 C CA . SER A 1 85 ? 9.109 -4.725 -4.481 1.00 98.62 85 SER A CA 1
ATOM 682 C C . SER A 1 85 ? 10.442 -5.467 -4.585 1.00 98.62 85 SER A C 1
ATOM 684 O O . SER A 1 85 ? 11.391 -4.936 -5.160 1.00 98.62 85 SER A O 1
ATOM 686 N N . ALA A 1 86 ? 10.523 -6.699 -4.074 1.00 98.69 86 ALA A N 1
ATOM 687 C CA . ALA A 1 86 ? 11.724 -7.524 -4.188 1.00 98.69 86 ALA A CA 1
ATOM 688 C C . ALA A 1 86 ? 12.055 -7.846 -5.656 1.00 98.69 86 ALA A C 1
ATOM 690 O O . ALA A 1 86 ? 13.204 -7.683 -6.067 1.00 98.69 86 ALA A O 1
ATOM 691 N N . ILE A 1 87 ? 11.053 -8.204 -6.471 1.00 98.75 87 ILE A N 1
ATOM 692 C CA . ILE A 1 87 ? 11.230 -8.401 -7.919 1.00 98.75 87 ILE A CA 1
ATOM 693 C C . ILE A 1 87 ? 11.771 -7.128 -8.574 1.00 98.75 87 ILE A C 1
ATOM 695 O O . ILE A 1 87 ? 12.729 -7.201 -9.337 1.00 98.75 87 ILE A O 1
ATOM 699 N N . SER A 1 88 ? 11.200 -5.963 -8.262 1.00 98.56 88 SER A N 1
ATOM 700 C CA . SER A 1 88 ? 11.632 -4.682 -8.839 1.00 98.56 88 SER A CA 1
ATOM 701 C C . SER A 1 88 ? 13.085 -4.345 -8.488 1.00 98.56 88 SER A C 1
ATOM 703 O O . SER A 1 88 ? 13.840 -3.897 -9.351 1.00 98.56 88 SER A O 1
ATOM 705 N N . LEU A 1 89 ? 13.510 -4.611 -7.248 1.00 98.69 89 LEU A N 1
ATOM 706 C CA . LEU A 1 89 ? 14.897 -4.417 -6.811 1.00 98.69 89 LEU A CA 1
ATOM 707 C C . LEU A 1 89 ? 15.860 -5.365 -7.535 1.00 98.69 89 LEU A C 1
ATOM 709 O O . LEU A 1 89 ? 16.905 -4.928 -8.021 1.00 98.69 89 LEU A O 1
ATOM 713 N N . ILE A 1 90 ? 15.491 -6.643 -7.659 1.00 98.62 90 ILE A N 1
ATOM 714 C CA . ILE A 1 90 ? 16.279 -7.637 -8.398 1.00 98.62 90 ILE A CA 1
ATOM 715 C C . ILE A 1 90 ? 16.354 -7.261 -9.878 1.00 98.62 90 ILE A C 1
ATOM 717 O O . ILE A 1 90 ? 17.431 -7.325 -10.463 1.00 98.62 90 ILE A O 1
ATOM 721 N N . ALA A 1 91 ? 15.251 -6.818 -10.483 1.00 98.56 91 ALA A N 1
ATOM 722 C CA . ALA A 1 91 ? 15.223 -6.361 -11.866 1.00 98.56 91 ALA A CA 1
ATOM 723 C C . ALA A 1 91 ? 16.133 -5.141 -12.071 1.00 98.56 91 ALA A C 1
ATOM 725 O O . ALA A 1 91 ? 16.886 -5.106 -13.045 1.00 98.56 91 ALA A O 1
ATOM 726 N N . GLY A 1 92 ? 16.121 -4.176 -11.145 1.00 98.38 92 GLY A N 1
ATOM 727 C CA . GLY A 1 92 ? 17.030 -3.031 -11.164 1.00 98.38 92 GLY A CA 1
ATOM 728 C C . GLY A 1 92 ? 18.497 -3.461 -11.107 1.00 98.38 92 GLY A C 1
ATOM 729 O O . GLY A 1 92 ? 1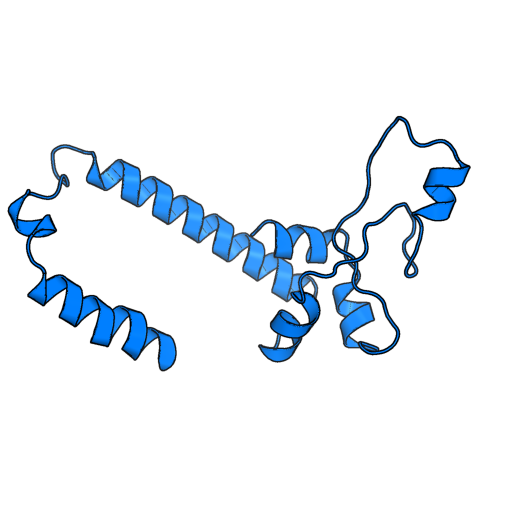9.285 -3.078 -11.968 1.00 98.38 92 GLY A O 1
ATOM 730 N N . TRP A 1 93 ? 18.853 -4.322 -10.152 1.00 98.44 93 TRP A N 1
ATOM 731 C CA . TRP A 1 93 ? 20.200 -4.890 -10.049 1.00 98.44 93 TRP A CA 1
ATOM 732 C C . TRP A 1 93 ? 20.605 -5.690 -11.299 1.00 98.44 93 TRP A C 1
ATOM 734 O O . TRP A 1 93 ? 21.742 -5.577 -11.765 1.00 98.44 93 TRP A O 1
ATOM 744 N N . LEU A 1 94 ? 19.683 -6.468 -11.871 1.00 98.56 94 LEU A N 1
ATOM 745 C CA . LEU A 1 94 ? 19.921 -7.290 -13.054 1.00 98.56 94 LEU A CA 1
ATOM 746 C C . LEU A 1 94 ? 20.269 -6.426 -14.270 1.00 98.56 94 LEU A C 1
ATOM 748 O O . LEU A 1 94 ? 21.249 -6.712 -14.951 1.00 98.56 94 LEU A O 1
ATOM 752 N N . HIS A 1 95 ? 19.526 -5.342 -14.509 1.00 98.50 95 HIS A N 1
ATOM 753 C CA . HIS A 1 95 ? 19.765 -4.428 -15.634 1.00 98.50 95 HIS A CA 1
ATOM 754 C C . HIS A 1 95 ? 21.025 -3.557 -15.468 1.00 98.50 95 HIS A C 1
ATOM 756 O O . HIS A 1 95 ? 21.399 -2.834 -16.392 1.00 98.50 95 HIS A O 1
ATOM 762 N N . LEU A 1 96 ? 21.715 -3.645 -14.324 1.00 97.81 96 LEU A N 1
ATOM 763 C CA . LEU A 1 96 ? 23.064 -3.099 -14.145 1.00 97.81 96 LEU A CA 1
ATOM 764 C C . LEU A 1 96 ? 24.167 -4.100 -14.513 1.00 97.81 96 LEU A C 1
ATOM 766 O O . LEU A 1 96 ? 25.306 -3.688 -14.742 1.00 97.81 96 LEU A O 1
ATOM 770 N N . GLN A 1 97 ? 23.858 -5.398 -14.598 1.00 98.44 97 GLN A N 1
ATOM 771 C CA . GLN A 1 97 ? 24.849 -6.409 -14.957 1.00 98.44 97 GLN A CA 1
ATOM 772 C C . GLN A 1 97 ? 25.268 -6.253 -16.428 1.00 98.44 97 GLN A C 1
ATOM 774 O O . GLN A 1 97 ? 24.407 -6.019 -17.281 1.00 98.44 97 GLN A O 1
ATOM 779 N N . PRO A 1 98 ? 26.557 -6.450 -16.779 1.00 97.81 98 PRO A N 1
ATOM 780 C CA . PRO A 1 98 ? 27.067 -6.188 -18.130 1.00 97.81 98 PRO A CA 1
ATOM 781 C C . PRO A 1 98 ? 26.284 -6.872 -19.256 1.00 97.81 98 PRO A C 1
ATOM 783 O O . PRO A 1 98 ? 26.096 -6.287 -20.317 1.00 97.81 98 PRO A O 1
ATOM 786 N N . LYS A 1 99 ? 25.788 -8.091 -19.009 1.00 98.00 99 LYS A N 1
ATOM 787 C CA . LYS A 1 99 ? 25.007 -8.874 -19.977 1.00 98.00 99 LYS A CA 1
ATOM 788 C C . LYS A 1 99 ? 23.633 -8.267 -20.294 1.00 98.00 99 LYS A C 1
ATOM 790 O O . LYS A 1 99 ? 23.134 -8.467 -21.395 1.00 98.00 99 LYS A O 1
ATOM 795 N N . TRP A 1 100 ? 23.021 -7.565 -19.343 1.00 97.88 100 TRP A N 1
ATOM 796 C CA . TRP A 1 100 ? 21.627 -7.104 -19.421 1.00 97.88 100 TRP A CA 1
ATOM 797 C C . TRP A 1 100 ? 21.501 -5.578 -19.462 1.00 97.88 100 TRP A C 1
ATOM 799 O O . TRP A 1 100 ? 20.391 -5.048 -19.457 1.00 97.88 100 TRP A O 1
ATOM 809 N N . LYS A 1 101 ? 22.631 -4.866 -19.499 1.00 97.88 101 LYS A N 1
ATOM 810 C CA . LYS A 1 101 ? 22.676 -3.408 -19.548 1.00 97.88 101 LYS A CA 1
ATOM 811 C C . LYS A 1 101 ? 22.054 -2.895 -20.856 1.00 97.88 101 LYS A C 1
ATOM 813 O O . LYS A 1 101 ? 22.594 -3.187 -21.926 1.00 97.88 101 LYS A O 1
ATOM 818 N N . PRO A 1 102 ? 20.973 -2.094 -20.808 1.00 97.94 102 PRO A N 1
ATOM 819 C CA . PRO A 1 102 ? 20.367 -1.564 -22.023 1.00 97.94 102 PRO A CA 1
ATOM 820 C C . PRO A 1 102 ? 21.296 -0.576 -22.740 1.00 97.94 102 PRO A C 1
ATOM 822 O O . PRO A 1 102 ? 22.037 0.189 -22.113 1.00 97.94 102 PRO A O 1
ATOM 825 N N . SER A 1 103 ? 21.242 -0.570 -24.071 1.00 98.00 103 SER A N 1
ATOM 826 C CA . SER A 1 103 ? 21.991 0.376 -24.899 1.00 98.00 103 SER A CA 1
ATOM 827 C C . SER A 1 103 ? 21.346 1.768 -24.893 1.00 98.00 103 SER A C 1
ATOM 829 O O . SER A 1 103 ? 20.163 1.938 -24.601 1.00 98.00 103 SER A O 1
ATOM 831 N N . VAL A 1 104 ? 22.103 2.793 -25.295 1.00 98.06 104 VAL A N 1
ATOM 832 C CA . VAL A 1 104 ? 21.571 4.165 -25.418 1.00 98.06 104 VAL A CA 1
ATOM 833 C C . VAL A 1 104 ? 20.452 4.254 -26.465 1.00 98.06 104 VAL A C 1
ATOM 835 O O . VAL A 1 104 ? 19.506 5.019 -26.282 1.00 98.06 104 VAL A O 1
ATOM 838 N N . SER A 1 105 ? 20.523 3.471 -27.549 1.00 98.19 105 SER A N 1
ATOM 839 C CA . SER A 1 105 ? 19.466 3.435 -28.568 1.00 98.19 105 SER A CA 1
ATOM 840 C C . SER A 1 105 ? 18.155 2.863 -28.026 1.00 98.19 105 SER A C 1
ATOM 842 O O . SER A 1 105 ? 17.096 3.374 -28.385 1.00 98.19 105 SER A O 1
ATOM 844 N N . TRP A 1 106 ? 18.209 1.887 -27.110 1.00 98.38 106 TRP A N 1
ATOM 845 C CA . TRP A 1 106 ? 17.022 1.360 -26.429 1.00 98.38 106 TRP A CA 1
ATOM 846 C C . TRP A 1 106 ? 16.294 2.459 -25.641 1.00 98.38 106 TRP A C 1
ATOM 848 O O . TRP A 1 106 ? 15.097 2.662 -25.827 1.00 98.38 106 TRP A O 1
ATOM 858 N N . PHE A 1 107 ? 17.024 3.256 -24.849 1.00 98.25 107 PHE A N 1
ATOM 859 C CA . PHE A 1 107 ? 16.440 4.363 -24.074 1.00 98.25 107 PHE A CA 1
ATOM 860 C C . PHE A 1 107 ? 15.840 5.481 -24.943 1.00 98.25 107 PHE A C 1
ATOM 862 O O . PHE A 1 107 ? 14.909 6.169 -24.513 1.00 98.25 107 PHE A O 1
ATOM 869 N N . LYS A 1 108 ? 16.381 5.681 -26.151 1.00 98.31 108 LYS A N 1
ATOM 870 C CA . LYS A 1 108 ? 15.948 6.721 -27.097 1.00 98.31 108 LYS A CA 1
ATOM 871 C C . LYS A 1 108 ? 14.797 6.289 -28.009 1.00 98.31 108 LYS A C 1
ATOM 873 O O . LYS A 1 108 ? 14.289 7.126 -28.751 1.00 98.31 108 LYS A O 1
ATOM 878 N N . ASN A 1 109 ? 14.355 5.033 -27.954 1.00 98.25 109 ASN A N 1
ATOM 879 C CA . ASN A 1 109 ? 13.239 4.559 -28.768 1.00 98.25 109 ASN A CA 1
ATOM 880 C C . ASN A 1 109 ? 11.887 5.024 -28.190 1.00 98.25 109 ASN A C 1
ATOM 882 O O . ASN A 1 109 ? 11.218 4.307 -27.444 1.00 98.25 109 ASN A O 1
ATOM 886 N N . ALA A 1 110 ? 11.507 6.262 -28.514 1.00 98.25 110 ALA A N 1
ATOM 887 C CA . ALA A 1 110 ? 10.292 6.891 -28.007 1.00 98.25 110 ALA A CA 1
ATOM 888 C C . ALA A 1 110 ? 9.011 6.252 -28.558 1.00 98.25 110 ALA A C 1
ATOM 890 O O . ALA A 1 110 ? 8.061 6.087 -27.800 1.00 98.25 110 ALA A O 1
ATOM 891 N N . GLU A 1 111 ? 8.995 5.867 -29.836 1.00 98.38 111 GLU A N 1
ATOM 892 C CA . GLU A 1 111 ? 7.828 5.254 -30.480 1.00 98.38 111 GLU A CA 1
ATOM 893 C C . GLU A 1 111 ? 7.491 3.905 -29.841 1.00 98.38 111 GLU A C 1
ATOM 895 O O . GLU A 1 111 ? 6.361 3.687 -29.407 1.00 98.38 111 GLU A O 1
ATOM 900 N N . SER A 1 112 ? 8.492 3.031 -29.676 1.00 98.25 112 SER A N 1
ATOM 901 C CA . SER A 1 112 ? 8.288 1.749 -29.000 1.00 98.25 112 SER A CA 1
ATOM 902 C C . SER A 1 112 ? 7.808 1.950 -27.564 1.00 98.25 112 SER A C 1
ATOM 904 O O . SER A 1 112 ? 6.825 1.331 -27.157 1.00 98.25 112 SER A O 1
ATOM 906 N N . ARG A 1 113 ? 8.439 2.853 -26.800 1.00 98.44 113 ARG A N 1
ATOM 907 C CA . ARG A 1 113 ? 8.017 3.143 -25.422 1.00 98.44 113 ARG A CA 1
ATOM 908 C C . ARG A 1 113 ? 6.583 3.669 -25.366 1.00 98.44 113 ARG A C 1
ATOM 910 O O . ARG A 1 113 ? 5.824 3.233 -24.508 1.00 98.44 113 ARG A O 1
ATOM 917 N N . LEU A 1 114 ? 6.206 4.570 -26.275 1.00 98.50 114 LEU A N 1
ATOM 918 C CA . LEU A 1 114 ? 4.856 5.123 -26.337 1.00 98.50 114 LEU A CA 1
ATOM 919 C C . LEU A 1 114 ? 3.829 4.026 -26.619 1.00 98.50 114 LEU A C 1
ATOM 921 O O . LEU A 1 114 ? 2.857 3.919 -25.881 1.00 98.50 114 LEU A O 1
ATOM 925 N N . ASN A 1 115 ? 4.077 3.172 -27.612 1.00 98.50 115 ASN A N 1
ATOM 926 C CA . ASN A 1 115 ? 3.157 2.093 -27.963 1.00 98.50 115 ASN A CA 1
ATOM 927 C C . ASN A 1 115 ? 2.980 1.116 -26.795 1.00 98.50 115 ASN A C 1
ATOM 929 O O . ASN A 1 115 ? 1.853 0.877 -26.373 1.00 98.50 115 ASN A O 1
ATOM 933 N N . HIS A 1 116 ? 4.075 0.639 -26.192 1.00 98.38 116 HIS A N 1
ATOM 934 C CA . HIS A 1 116 ? 3.998 -0.273 -25.045 1.00 98.38 116 HIS A CA 1
ATOM 935 C C . HIS A 1 116 ? 3.329 0.367 -23.821 1.00 98.38 116 HIS A C 1
ATOM 937 O O . HIS A 1 116 ? 2.640 -0.324 -23.072 1.00 98.38 116 HIS A O 1
ATOM 943 N N . HIS A 1 117 ? 3.502 1.672 -23.603 1.00 98.44 117 HIS A N 1
ATOM 944 C CA . HIS A 1 117 ? 2.865 2.358 -22.483 1.00 98.44 117 HIS A CA 1
ATOM 945 C C . HIS A 1 117 ? 1.373 2.600 -22.736 1.00 98.44 117 HIS A C 1
ATOM 947 O O . HIS A 1 117 ? 0.559 2.345 -21.856 1.00 98.44 117 HIS A O 1
ATOM 953 N N . LEU A 1 118 ? 0.990 3.062 -23.926 1.00 98.50 118 LEU A N 1
ATOM 954 C CA . LEU A 1 118 ? -0.410 3.336 -24.236 1.00 98.50 118 LEU A CA 1
ATOM 955 C C . LEU A 1 118 ? -1.227 2.047 -24.323 1.00 98.50 118 LEU A C 1
ATOM 957 O O . LEU A 1 118 ? -2.256 1.934 -23.662 1.00 98.50 118 LEU A O 1
ATOM 961 N N . SER A 1 119 ? -0.776 1.065 -25.106 1.00 97.75 119 SER A N 1
ATOM 962 C CA . SER A 1 119 ? -1.544 -0.166 -25.301 1.00 97.75 119 SER A CA 1
ATOM 963 C C . SER A 1 119 ? -1.374 -1.134 -24.134 1.00 97.75 119 SER A C 1
ATOM 965 O O . SER A 1 119 ? -2.356 -1.695 -23.665 1.00 97.75 119 SER A O 1
ATOM 967 N N . GLY A 1 120 ? -0.142 -1.321 -23.655 1.00 97.25 120 GLY A N 1
ATOM 968 C CA . GLY A 1 120 ? 0.181 -2.253 -22.578 1.00 97.25 120 GLY A CA 1
ATOM 969 C C . GLY A 1 120 ? -0.085 -1.650 -21.204 1.00 97.25 120 GLY A C 1
ATOM 970 O O . GLY A 1 120 ? -1.031 -2.040 -20.530 1.00 97.25 120 GLY A O 1
ATOM 971 N N . LEU A 1 121 ? 0.742 -0.687 -20.787 1.00 97.81 121 LEU A N 1
ATOM 972 C CA . LEU A 1 121 ? 0.689 -0.160 -19.418 1.00 97.81 121 LEU A CA 1
ATOM 973 C C . LEU A 1 121 ? -0.664 0.477 -19.079 1.00 97.81 121 LEU A C 1
ATOM 975 O O . LEU A 1 121 ? -1.161 0.243 -17.985 1.00 97.81 121 LEU A O 1
ATOM 979 N N . PHE A 1 122 ? -1.259 1.268 -19.970 1.00 98.06 122 PHE A N 1
ATOM 980 C CA . PHE A 1 122 ? -2.558 1.896 -19.718 1.00 98.06 122 PHE A CA 1
ATOM 981 C C . PHE A 1 122 ? -3.718 1.034 -20.210 1.00 98.06 122 PHE A C 1
ATOM 983 O O . PHE A 1 122 ? -4.625 0.752 -19.433 1.00 98.06 122 PHE A O 1
ATOM 990 N N . GLY A 1 123 ? -3.683 0.588 -21.469 1.00 98.50 123 GLY A N 1
ATOM 991 C CA . GLY A 1 123 ? -4.773 -0.180 -22.069 1.00 98.50 123 GLY A CA 1
ATOM 992 C C . GLY A 1 123 ? -5.034 -1.508 -21.361 1.00 98.50 123 GLY A C 1
ATOM 993 O O . GLY A 1 123 ? -6.130 -1.720 -20.848 1.00 98.50 123 GLY A O 1
ATOM 994 N N . VAL A 1 124 ? -4.029 -2.387 -21.285 1.00 98.56 124 VAL A N 1
ATOM 995 C CA . VAL A 1 124 ? -4.193 -3.705 -20.645 1.00 98.56 124 VAL A CA 1
ATOM 996 C C . VAL A 1 124 ? -4.474 -3.566 -19.147 1.00 98.56 124 VAL A C 1
ATOM 998 O O . VAL A 1 124 ? -5.355 -4.259 -18.650 1.00 98.56 124 VAL A O 1
ATOM 1001 N N . SER A 1 125 ? -3.810 -2.649 -18.431 1.00 98.00 125 SER A N 1
ATOM 1002 C CA . SER A 1 125 ? -4.068 -2.468 -16.989 1.00 98.00 125 SER A CA 1
ATOM 1003 C C . SER A 1 125 ? -5.449 -1.894 -16.677 1.00 98.00 125 SER A C 1
ATOM 1005 O O . SER A 1 125 ? -5.956 -2.140 -15.595 1.00 98.00 125 SER A O 1
ATOM 1007 N N . SER A 1 126 ? -6.048 -1.108 -17.579 1.00 97.88 126 SER A N 1
ATOM 1008 C CA . SER A 1 126 ? -7.418 -0.608 -17.396 1.00 97.88 126 SER A CA 1
ATOM 1009 C C . SER A 1 126 ? -8.479 -1.665 -17.703 1.00 97.88 126 SER A C 1
ATOM 1011 O O . SER A 1 126 ? -9.626 -1.491 -17.299 1.00 97.88 126 SER A O 1
ATOM 1013 N N . LEU A 1 127 ? -8.129 -2.685 -18.491 1.00 97.88 127 LEU A N 1
ATOM 1014 C CA . LEU A 1 127 ? -9.033 -3.772 -18.858 1.00 97.88 127 LEU A CA 1
ATOM 1015 C C . LEU A 1 127 ? -9.067 -4.884 -17.799 1.00 97.88 127 LEU A C 1
ATOM 1017 O O . LEU A 1 127 ? -10.105 -5.525 -17.649 1.00 97.88 127 LEU A O 1
ATOM 1021 N N . ALA A 1 128 ? -7.932 -5.134 -17.139 1.00 94.12 128 ALA A N 1
ATOM 1022 C CA . ALA A 1 128 ? -7.789 -6.112 -16.059 1.00 94.12 128 ALA A CA 1
ATOM 1023 C C . ALA A 1 128 ? -8.479 -5.648 -14.768 1.00 94.12 128 ALA A C 1
ATOM 1025 O O . ALA A 1 128 ? -9.070 -6.523 -14.097 1.00 94.12 128 ALA A O 1
#

Organism: NCBI:txid64940

pLDDT: mean 97.14, std 3.64, range [71.94, 98.75]

Foldseek 3Di:
DLQLLQCLPAWDLLVCLVPVPPQFTWRHADDDPPDDPVNFVVQCDRPGPTGTDGDPPCVSVVCVVVPDNHSVSSVVVVVVVVVVVVVVVVVVVVCPDPVNPDDPVVVVPPVVVVCCCVCPVPVVVVVD